Protein AF-A0A1Q6CM00-F1 (afdb_monomer_lite)

Secondary structure (DSSP, 8-state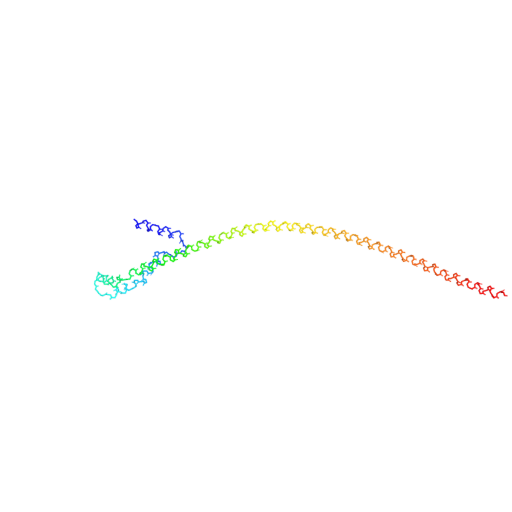):
-HHHHHHHHHHHHHT-TTS--HHHHHHHHHHHHTHHHHHHHHH--S-HHHHHHHHHHHHTTHHHHHHHHHHHHHHHHHHHHHHHHHHHHHHHHHHHHHHHHHHHHHHHHHHHHHHHHHHHHHHHHHHHHHHHHHHHHHHHHHHHHHHHHHHHHHHHHHHHHHHHHHHHHHHHHHHHHH--

Sequence (180 aa):
MFQSFLKNVVLFHRAQPKAPNFLLVYAIIWLICHHQFFISLFTSSGSFSSKINTAITETDHQYILTLLLTGLFFIARLVYFYLAQKANALIEEEGVVENKLGHDQVFTENKDVIRLIALLEESKEKLALAKTKEIQLQQEKTVAINTSRALQAELDEVNADLIVITQQYEQLKEKSTRSA

Foldseek 3Di:
DVVVVVVVLVVVQVVCPPDDRLVVVLVVLCCVQLVQLVVQLVPDDDDNVVSNVRSCVVCVPRPVVSVVVSVVVVVVVVVVVVVVVVVVVVVVVVVVVVVVVVVVVVVVVVVVVVVVVVVVVVVVVVVVVVVVVVVVVVVVVVVVVVVVVVVVVVVVVVVVVVVVVVVVVVVVVVVVVVVD

Structure (mmCIF, N/CA/C/O backbone):
data_AF-A0A1Q6CM00-F1
#
_entry.id   AF-A0A1Q6CM00-F1
#
loop_
_atom_site.group_PDB
_atom_site.id
_atom_site.type_symbol
_atom_site.label_atom_id
_atom_site.label_alt_id
_atom_site.label_comp_id
_atom_site.label_asym_id
_atom_site.label_entity_id
_atom_site.label_seq_id
_atom_site.pdbx_PDB_ins_code
_atom_site.Cartn_x
_atom_site.Cartn_y
_atom_site.Cartn_z
_atom_site.occupancy
_atom_site.B_iso_or_equiv
_atom_site.auth_seq_id
_atom_site.auth_comp_id
_atom_site.auth_asym_id
_atom_site.auth_atom_id
_atom_site.pdbx_PDB_model_num
ATOM 1 N N . MET A 1 1 ? 9.617 0.983 -50.532 1.00 57.53 1 MET A N 1
ATOM 2 C CA . MET A 1 1 ? 9.808 0.259 -49.250 1.00 57.53 1 MET A CA 1
ATOM 3 C C . MET A 1 1 ? 10.478 1.118 -48.178 1.00 57.53 1 MET A C 1
ATOM 5 O O . MET A 1 1 ? 9.916 1.239 -47.098 1.00 57.53 1 MET A O 1
ATOM 9 N N . PHE A 1 2 ? 11.613 1.770 -48.462 1.00 60.53 2 PHE A N 1
ATOM 10 C CA . PHE A 1 2 ? 12.347 2.583 -47.474 1.00 60.53 2 PHE A CA 1
ATOM 11 C C . PHE A 1 2 ? 11.547 3.777 -46.913 1.00 60.53 2 PHE A C 1
ATOM 13 O O . PHE A 1 2 ? 11.548 4.023 -45.712 1.00 60.53 2 PHE A O 1
ATOM 20 N N . GLN A 1 3 ? 10.772 4.466 -47.757 1.00 71.38 3 GLN A N 1
ATOM 21 C CA . GLN A 1 3 ? 9.914 5.580 -47.332 1.00 71.38 3 GLN A CA 1
ATOM 22 C C . GLN A 1 3 ? 8.815 5.142 -46.346 1.00 71.38 3 GLN A C 1
ATOM 24 O O . GLN A 1 3 ? 8.535 5.841 -45.376 1.00 71.38 3 GLN A O 1
ATOM 29 N N . SER A 1 4 ? 8.225 3.961 -46.556 1.00 70.75 4 SER A N 1
ATOM 30 C CA . SER A 1 4 ? 7.231 3.378 -45.647 1.00 70.75 4 SER A CA 1
ATOM 31 C C . SER A 1 4 ? 7.860 2.973 -44.314 1.00 70.75 4 SER A C 1
ATOM 33 O O . SER A 1 4 ? 7.277 3.215 -43.263 1.00 70.75 4 SER A O 1
ATOM 35 N N . PHE A 1 5 ? 9.076 2.421 -44.349 1.00 72.88 5 PHE A N 1
ATOM 36 C CA . PHE A 1 5 ? 9.843 2.089 -43.150 1.00 72.88 5 PHE A CA 1
ATOM 37 C C . PHE A 1 5 ? 10.161 3.339 -42.317 1.00 72.88 5 PHE A C 1
ATOM 39 O O . PHE A 1 5 ? 9.833 3.381 -41.134 1.00 72.88 5 PHE A O 1
ATOM 46 N N . LEU A 1 6 ? 10.695 4.396 -42.938 1.00 72.94 6 LEU A N 1
ATOM 47 C CA . LEU A 1 6 ? 10.969 5.666 -42.255 1.00 72.94 6 LEU A CA 1
ATOM 48 C C . LEU A 1 6 ? 9.699 6.294 -41.674 1.00 72.94 6 LEU A C 1
ATOM 50 O O . LEU A 1 6 ? 9.711 6.771 -40.540 1.00 72.94 6 LEU A O 1
ATOM 54 N N . LYS A 1 7 ? 8.583 6.251 -42.412 1.00 72.75 7 LYS A N 1
ATOM 55 C CA . LYS A 1 7 ? 7.289 6.742 -41.925 1.00 72.75 7 LYS A CA 1
ATOM 56 C C . LYS A 1 7 ? 6.834 5.973 -40.683 1.00 72.75 7 LYS 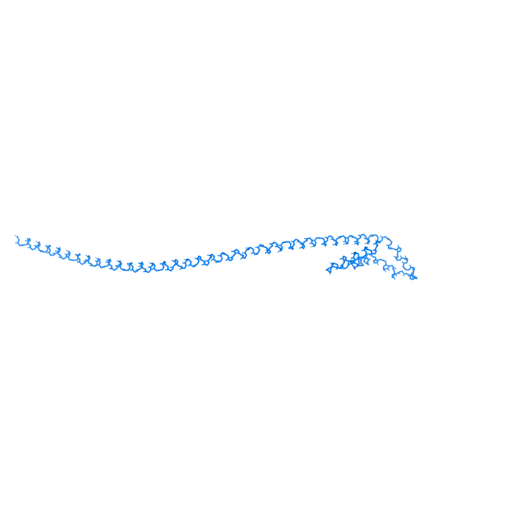A C 1
ATOM 58 O O . LYS A 1 7 ? 6.406 6.601 -39.720 1.00 72.75 7 LYS A O 1
ATOM 63 N N . ASN A 1 8 ? 6.986 4.650 -40.670 1.00 72.69 8 ASN A N 1
ATOM 64 C CA . ASN A 1 8 ? 6.635 3.810 -39.523 1.00 72.69 8 ASN A CA 1
ATOM 65 C C . ASN A 1 8 ? 7.546 4.064 -38.315 1.00 72.69 8 ASN A C 1
ATOM 67 O O . ASN A 1 8 ? 7.051 4.135 -37.195 1.00 72.69 8 ASN A O 1
ATOM 71 N N . VAL A 1 9 ? 8.847 4.278 -38.530 1.00 67.94 9 VAL A N 1
ATOM 72 C CA . VAL A 1 9 ? 9.796 4.636 -37.460 1.00 67.94 9 VAL A CA 1
ATOM 73 C C . VAL A 1 9 ? 9.448 5.997 -36.849 1.00 67.94 9 VAL A C 1
ATOM 75 O O . VAL A 1 9 ? 9.427 6.138 -35.628 1.00 67.94 9 VAL A O 1
ATOM 78 N N . VAL A 1 10 ? 9.112 6.992 -37.675 1.00 69.81 10 VAL A N 1
ATOM 79 C CA . VAL A 1 10 ? 8.692 8.322 -37.201 1.00 69.81 10 VAL A CA 1
ATOM 80 C C . VAL A 1 10 ? 7.356 8.256 -36.455 1.00 69.81 10 VAL A C 1
ATOM 82 O O . VAL A 1 10 ? 7.182 8.929 -35.439 1.00 69.81 10 VAL A O 1
ATOM 85 N N . LEU A 1 11 ? 6.413 7.442 -36.930 1.00 72.00 11 LEU A N 1
ATOM 86 C CA . LEU A 1 11 ? 5.092 7.290 -36.317 1.00 72.00 11 LEU A CA 1
ATOM 87 C C . LEU A 1 11 ? 5.175 6.540 -34.978 1.00 72.00 11 LEU A C 1
ATOM 89 O O . LEU A 1 11 ? 4.583 6.982 -33.996 1.00 72.00 11 LEU A O 1
ATOM 93 N N . PHE A 1 12 ? 6.004 5.495 -34.904 1.00 66.81 12 PHE A N 1
ATOM 94 C CA . PHE A 1 12 ? 6.373 4.822 -33.657 1.00 66.81 12 PHE A CA 1
ATOM 95 C C . PHE A 1 12 ? 7.057 5.782 -32.674 1.00 66.81 12 PHE A C 1
ATOM 97 O O . PHE A 1 12 ? 6.742 5.790 -31.487 1.00 66.81 12 PHE A O 1
ATOM 104 N N . HIS A 1 13 ? 7.947 6.648 -33.167 1.00 63.09 13 HIS A N 1
ATOM 105 C CA . HIS A 1 13 ? 8.621 7.637 -32.332 1.00 63.09 13 HIS A CA 1
ATOM 106 C C . HIS A 1 13 ? 7.648 8.674 -31.741 1.00 63.09 13 HIS A C 1
ATOM 108 O O . HIS A 1 13 ? 7.739 8.984 -30.555 1.00 63.09 13 HIS A O 1
ATOM 114 N N . ARG A 1 14 ? 6.680 9.165 -32.529 1.00 64.81 14 ARG A N 1
ATOM 115 C CA . ARG A 1 14 ? 5.644 10.103 -32.052 1.00 64.81 14 ARG A CA 1
ATOM 116 C C . ARG A 1 14 ? 4.705 9.494 -31.008 1.00 64.81 14 ARG A C 1
ATOM 118 O O . ARG A 1 14 ? 4.213 10.224 -30.157 1.00 64.81 14 ARG A O 1
ATOM 125 N N . ALA A 1 15 ? 4.483 8.182 -31.048 1.00 65.44 15 ALA A N 1
ATOM 126 C CA . ALA A 1 15 ? 3.677 7.474 -30.055 1.00 65.44 15 ALA A CA 1
ATOM 127 C C . ALA A 1 15 ? 4.382 7.318 -28.689 1.00 65.44 15 ALA A C 1
ATOM 129 O O . ALA A 1 15 ? 3.748 6.904 -27.722 1.00 65.44 15 ALA A O 1
ATOM 130 N N . GLN A 1 16 ? 5.677 7.652 -28.581 1.00 60.56 16 GLN A N 1
ATOM 131 C CA . GLN A 1 16 ? 6.480 7.463 -27.366 1.00 60.56 16 GLN A CA 1
ATOM 132 C C . GLN A 1 16 ? 7.189 8.759 -26.919 1.00 60.56 16 GLN A C 1
ATOM 134 O O . GLN A 1 16 ? 8.410 8.872 -27.050 1.00 60.56 16 GLN A O 1
ATOM 139 N N . PRO A 1 17 ? 6.463 9.735 -26.337 1.00 58.06 17 PRO A N 1
ATOM 140 C CA . PRO A 1 17 ? 7.003 11.060 -26.007 1.00 58.06 17 PRO A CA 1
ATOM 141 C C . PRO A 1 17 ? 8.033 11.075 -24.862 1.00 58.06 17 PRO A C 1
ATOM 143 O O . PRO A 1 17 ? 8.721 12.073 -24.680 1.00 58.06 17 PRO A O 1
ATOM 146 N N . LYS A 1 18 ? 8.153 9.993 -24.077 1.00 57.78 18 LYS A N 1
ATOM 147 C CA . LYS A 1 18 ? 9.004 9.944 -22.871 1.00 57.78 18 LYS A CA 1
ATOM 148 C C . LYS A 1 18 ? 10.439 9.447 -23.100 1.00 57.78 18 LYS A C 1
ATOM 150 O O . LYS A 1 18 ? 11.221 9.467 -22.157 1.00 57.78 18 LYS A O 1
ATOM 155 N N . ALA A 1 19 ? 10.806 8.995 -24.303 1.00 58.62 19 ALA A N 1
ATOM 156 C CA . ALA A 1 19 ? 12.133 8.420 -24.552 1.00 58.62 19 ALA A CA 1
ATOM 157 C C . ALA A 1 19 ? 12.982 9.237 -25.537 1.00 58.62 19 ALA A C 1
ATOM 159 O O . ALA A 1 19 ? 12.441 9.801 -26.492 1.00 58.62 19 ALA A O 1
ATOM 160 N N . PRO A 1 20 ? 14.321 9.244 -25.365 1.00 61.69 20 PRO A N 1
ATOM 161 C CA . PRO A 1 20 ? 15.233 9.924 -26.277 1.00 61.69 20 PRO A CA 1
ATOM 162 C C . PRO A 1 20 ? 15.045 9.434 -27.719 1.00 61.69 20 PRO A C 1
ATOM 164 O O . PRO A 1 20 ? 14.803 8.246 -27.985 1.00 61.69 20 PRO A O 1
ATOM 167 N N . ASN A 1 21 ? 15.106 10.376 -28.663 1.00 69.19 21 ASN A N 1
ATOM 168 C CA . ASN A 1 21 ? 14.826 10.121 -30.072 1.00 69.19 21 ASN A CA 1
ATOM 169 C C . ASN A 1 21 ? 15.773 9.048 -30.620 1.00 69.19 21 ASN A C 1
ATOM 171 O O . ASN A 1 21 ? 16.984 9.145 -30.452 1.00 69.19 21 ASN A O 1
ATOM 175 N N . PHE A 1 22 ? 15.220 8.013 -31.260 1.00 69.88 22 PHE A N 1
ATOM 176 C CA . PHE A 1 22 ? 16.014 6.940 -31.862 1.00 69.88 22 PHE A CA 1
ATOM 177 C C . PHE A 1 22 ? 17.058 7.495 -32.836 1.00 69.88 22 PHE A C 1
ATOM 179 O O . PHE A 1 22 ? 18.207 7.069 -32.800 1.00 69.88 22 PHE A O 1
ATOM 186 N N . LEU A 1 23 ? 16.685 8.505 -33.629 1.00 71.62 23 LEU A N 1
ATOM 187 C CA . LEU A 1 23 ? 17.605 9.187 -34.538 1.00 71.62 23 LEU A CA 1
ATOM 188 C C . LEU A 1 23 ? 18.726 9.910 -33.788 1.00 71.62 23 LEU A C 1
ATOM 190 O O . LEU A 1 23 ? 19.857 9.919 -34.254 1.00 71.62 23 LEU A O 1
ATOM 194 N N . LEU A 1 24 ? 18.430 10.476 -32.617 1.00 74.19 24 LEU A N 1
ATOM 195 C CA . LEU A 1 24 ? 19.418 11.159 -31.786 1.00 74.19 24 LEU A CA 1
ATOM 196 C C . LEU A 1 24 ? 20.390 10.156 -31.159 1.00 74.19 24 LEU A C 1
ATOM 198 O O . LEU A 1 24 ? 21.596 10.360 -31.220 1.00 74.19 24 LEU A O 1
ATOM 202 N N . VAL A 1 25 ? 19.889 9.049 -30.607 1.00 75.50 25 VAL A N 1
ATOM 203 C CA . VAL A 1 25 ? 20.753 8.009 -30.028 1.00 75.50 25 VAL A CA 1
ATOM 204 C C . VAL A 1 25 ? 21.604 7.343 -31.108 1.00 75.50 25 VAL A C 1
ATOM 206 O O . VAL A 1 25 ? 22.800 7.148 -30.911 1.00 75.50 25 VAL A O 1
ATOM 209 N N . TYR A 1 26 ? 21.019 7.067 -32.274 1.00 74.19 26 TYR A N 1
ATOM 210 C CA . TYR A 1 26 ? 21.752 6.585 -33.439 1.00 74.19 26 TYR A CA 1
ATOM 211 C C . TYR A 1 26 ? 22.844 7.572 -33.868 1.00 74.19 26 TYR A C 1
ATOM 213 O O . TYR A 1 26 ? 23.983 7.160 -34.056 1.00 74.19 26 TYR A O 1
ATOM 221 N N . ALA A 1 27 ? 22.531 8.869 -33.957 1.00 75.69 27 ALA A N 1
ATOM 222 C CA . ALA A 1 27 ? 23.501 9.900 -34.318 1.00 75.69 27 ALA A CA 1
ATOM 223 C C . ALA A 1 27 ? 24.657 9.996 -33.310 1.00 75.69 27 ALA A C 1
ATOM 225 O O . ALA A 1 27 ? 25.805 10.135 -33.722 1.00 75.69 27 ALA A O 1
ATOM 226 N N . ILE A 1 28 ? 24.381 9.870 -32.008 1.00 80.19 28 ILE A N 1
ATOM 227 C CA . ILE A 1 28 ? 25.416 9.869 -30.963 1.00 80.19 28 ILE A CA 1
ATOM 228 C C . ILE A 1 28 ? 26.314 8.635 -31.086 1.00 80.19 28 ILE A C 1
ATOM 230 O O . ILE A 1 28 ? 27.534 8.772 -31.099 1.00 80.19 28 ILE A O 1
ATOM 234 N N . ILE A 1 29 ? 25.729 7.439 -31.205 1.00 78.88 29 ILE A N 1
ATOM 235 C CA . ILE A 1 29 ? 26.498 6.193 -31.348 1.00 78.88 29 ILE A CA 1
ATOM 236 C C . ILE A 1 29 ? 27.344 6.240 -32.622 1.00 78.88 29 ILE A C 1
ATOM 238 O O . ILE A 1 29 ? 28.521 5.895 -32.591 1.00 78.88 29 ILE A O 1
ATOM 242 N N . TRP A 1 30 ? 26.774 6.723 -33.725 1.00 78.69 30 TRP A N 1
ATOM 243 C CA . TRP A 1 30 ? 27.488 6.897 -34.983 1.00 78.69 30 TRP A CA 1
ATOM 244 C C . TRP A 1 30 ? 28.674 7.860 -34.836 1.00 78.69 30 TRP A C 1
ATOM 246 O O . TRP A 1 30 ? 29.777 7.537 -35.267 1.00 78.69 30 TRP A O 1
ATOM 256 N N . LEU A 1 31 ? 28.484 8.998 -34.165 1.00 78.31 31 LEU A N 1
ATOM 257 C CA . LEU A 1 31 ? 29.536 9.997 -33.963 1.00 78.31 31 LEU A CA 1
ATOM 258 C C . LEU A 1 31 ? 30.670 9.467 -33.071 1.00 78.31 31 LEU A C 1
ATOM 260 O O . LEU A 1 31 ? 31.840 9.712 -33.357 1.00 78.31 31 LEU A O 1
ATOM 264 N N . ILE A 1 32 ? 30.337 8.690 -32.037 1.00 79.62 32 ILE A N 1
ATOM 265 C CA . ILE A 1 32 ? 31.320 8.037 -31.160 1.00 79.62 32 ILE A CA 1
ATOM 266 C C . ILE A 1 32 ? 32.091 6.947 -31.921 1.00 79.62 32 ILE A C 1
ATOM 268 O O . ILE A 1 32 ? 33.322 6.901 -31.868 1.00 79.62 32 ILE A O 1
ATOM 272 N N . CYS A 1 33 ? 31.396 6.078 -32.656 1.00 76.81 33 CYS A N 1
ATOM 273 C CA . CYS A 1 33 ? 32.028 4.972 -33.378 1.00 76.81 33 CYS A CA 1
ATOM 274 C C . CYS A 1 33 ? 32.882 5.448 -34.559 1.00 76.81 33 CYS A C 1
ATOM 276 O O . CYS A 1 33 ? 33.938 4.874 -34.800 1.00 76.81 33 CYS A O 1
ATOM 278 N N . HIS A 1 34 ? 32.485 6.523 -35.241 1.00 76.44 34 HIS A N 1
ATOM 279 C CA . HIS A 1 34 ? 33.222 7.091 -36.372 1.00 76.44 34 HIS A CA 1
ATOM 280 C C . HIS A 1 34 ? 34.104 8.287 -35.982 1.00 76.44 34 HIS A C 1
ATOM 282 O O . HIS A 1 34 ? 34.478 9.078 -36.840 1.00 76.44 34 HIS A O 1
ATOM 288 N N . HIS A 1 35 ? 34.498 8.440 -34.714 1.00 78.69 35 HIS A N 1
ATOM 289 C CA . HIS A 1 35 ? 35.369 9.550 -34.296 1.00 78.69 35 HIS A CA 1
ATOM 290 C C . HIS A 1 35 ? 36.699 9.608 -35.081 1.00 78.69 35 HIS A C 1
ATOM 292 O O . HIS A 1 35 ? 37.197 10.696 -35.365 1.00 78.69 35 HIS A O 1
ATOM 298 N N . GLN A 1 36 ? 37.239 8.454 -35.497 1.00 75.00 36 GLN A N 1
ATOM 299 C CA . GLN A 1 36 ? 38.453 8.361 -36.323 1.00 75.00 36 GLN A CA 1
ATOM 300 C C . GLN A 1 36 ? 38.281 9.001 -37.709 1.00 75.00 36 GLN A C 1
ATOM 302 O O . GLN A 1 36 ? 39.207 9.641 -38.202 1.00 75.00 36 GLN A O 1
ATOM 307 N N . PHE A 1 37 ? 37.077 8.928 -38.295 1.00 79.00 37 PHE A N 1
ATOM 308 C CA . PHE A 1 37 ? 36.744 9.636 -39.536 1.00 79.00 37 PHE A CA 1
ATOM 309 C C . PHE A 1 37 ? 36.970 11.143 -39.376 1.00 79.00 37 PHE A C 1
ATOM 311 O O . PHE A 1 37 ? 37.605 11.778 -40.215 1.00 79.00 37 PHE A O 1
ATOM 318 N N . PHE A 1 38 ? 36.482 11.718 -38.271 1.00 77.25 38 PHE A N 1
ATOM 319 C CA . PHE A 1 38 ? 36.629 13.146 -37.999 1.00 77.25 38 PHE A CA 1
ATOM 320 C C . PHE A 1 38 ? 38.085 13.527 -37.736 1.00 77.25 38 PHE A C 1
ATOM 322 O O . PHE A 1 38 ? 38.539 14.549 -38.243 1.00 77.25 38 PHE A O 1
ATOM 329 N N . ILE A 1 39 ? 38.836 12.701 -37.005 1.00 81.50 39 ILE A N 1
ATOM 330 C CA . ILE A 1 39 ? 40.264 12.944 -36.767 1.00 81.50 39 ILE A CA 1
ATOM 331 C C . ILE A 1 39 ? 41.020 12.978 -38.102 1.00 81.50 39 ILE A C 1
ATOM 333 O O . ILE A 1 39 ? 41.663 13.984 -38.393 1.00 81.50 39 ILE A O 1
ATOM 337 N N . SER A 1 40 ? 40.874 11.951 -38.945 1.00 79.00 40 SER A N 1
ATOM 338 C CA . SER A 1 40 ? 41.548 11.849 -40.250 1.00 79.00 40 SER A CA 1
ATOM 339 C C . SER A 1 40 ? 41.149 12.975 -41.219 1.00 79.00 40 SER A C 1
ATOM 341 O O . SER A 1 40 ? 41.986 13.541 -41.931 1.00 79.00 40 SER A O 1
ATOM 343 N N . LEU A 1 41 ? 39.884 13.407 -41.192 1.00 79.94 41 LEU A N 1
ATOM 344 C CA . LEU A 1 41 ? 39.401 14.530 -42.001 1.00 79.94 41 LEU A CA 1
ATOM 345 C C . LEU A 1 41 ? 40.068 15.868 -41.624 1.00 79.94 41 LEU A C 1
ATOM 347 O O . LEU A 1 41 ? 40.346 16.688 -42.503 1.00 79.94 41 LEU A O 1
ATOM 351 N N . PHE A 1 42 ? 40.333 16.097 -40.333 1.00 80.75 42 PHE A N 1
ATOM 352 C CA . PHE A 1 42 ? 40.960 17.331 -39.843 1.00 80.75 42 PHE A CA 1
ATOM 353 C C . PHE A 1 42 ? 42.493 17.301 -39.903 1.00 80.75 42 PHE A C 1
ATOM 355 O O . PHE A 1 42 ? 43.103 18.345 -40.144 1.00 80.75 42 PHE A O 1
ATOM 362 N N . THR A 1 43 ? 43.120 16.139 -39.710 1.00 82.81 43 THR A N 1
ATOM 363 C CA . THR A 1 43 ? 44.587 16.000 -39.677 1.00 82.81 43 THR A CA 1
ATOM 364 C C . THR A 1 43 ? 45.205 15.741 -41.050 1.00 82.81 43 THR A C 1
ATOM 366 O O . THR A 1 43 ? 46.382 16.048 -41.247 1.00 82.81 43 THR A O 1
ATOM 369 N N . SER A 1 44 ? 44.440 15.233 -42.023 1.00 80.44 44 SER A N 1
ATOM 370 C CA . SER A 1 44 ? 44.947 15.026 -43.383 1.00 80.44 44 SER A CA 1
ATOM 371 C C . SER A 1 44 ? 45.256 16.352 -44.090 1.00 80.44 44 SER A C 1
ATOM 373 O O . SER A 1 44 ? 44.531 17.352 -43.998 1.00 80.44 44 SER A O 1
ATOM 375 N N . SER A 1 45 ? 46.368 16.368 -44.822 1.00 74.69 45 SER A N 1
ATOM 376 C CA . SER A 1 45 ? 46.817 17.500 -45.633 1.00 74.69 45 SER A CA 1
ATOM 377 C C . SER A 1 45 ? 46.472 17.258 -47.105 1.00 74.69 45 SER A C 1
ATOM 379 O O . SER A 1 45 ? 46.523 16.130 -47.585 1.00 74.69 45 SER A O 1
ATOM 381 N N . GLY A 1 46 ? 46.062 18.309 -47.820 1.00 81.06 46 GLY A N 1
ATOM 382 C CA . GLY A 1 46 ? 45.635 18.215 -49.221 1.00 81.06 46 GLY A CA 1
ATOM 383 C C . GLY A 1 46 ? 44.313 18.926 -49.515 1.00 81.06 46 GLY A C 1
ATOM 384 O O . GLY A 1 46 ? 43.761 19.633 -48.668 1.00 81.06 46 GLY A O 1
ATOM 385 N N . SER A 1 47 ? 43.816 18.753 -50.742 1.00 84.81 47 SER A N 1
ATOM 386 C CA . SER A 1 47 ? 42.530 19.301 -51.191 1.00 84.81 47 SER A CA 1
ATOM 387 C C . SER A 1 47 ? 41.354 18.616 -50.485 1.00 84.81 47 SER A C 1
ATOM 389 O O . SER A 1 47 ? 41.446 17.454 -50.098 1.00 84.81 47 SER A O 1
ATOM 391 N N . PHE A 1 48 ? 40.225 19.318 -50.340 1.00 79.81 48 PHE A N 1
ATOM 392 C CA . PHE A 1 48 ? 39.036 18.819 -49.630 1.00 79.81 48 PHE A CA 1
ATOM 393 C C . PHE A 1 48 ? 38.577 17.428 -50.105 1.00 79.81 48 PHE A C 1
ATOM 395 O O . PHE A 1 48 ? 38.280 16.562 -49.287 1.00 79.81 48 PHE A O 1
ATOM 402 N N . SER A 1 49 ? 38.608 17.189 -51.420 1.00 82.12 49 SER A N 1
ATOM 403 C CA . SER A 1 49 ? 38.277 15.888 -52.014 1.00 82.12 49 SER A CA 1
ATOM 404 C C . SER A 1 49 ? 39.245 14.779 -51.575 1.00 82.12 49 SER A C 1
ATOM 406 O O . SER A 1 49 ? 38.817 13.689 -51.202 1.00 82.12 49 SER A O 1
ATOM 408 N N . SER A 1 50 ? 40.550 15.075 -51.523 1.00 79.44 50 SER A N 1
ATOM 409 C CA . SER A 1 50 ? 41.565 14.126 -51.054 1.00 79.44 50 SER A CA 1
ATOM 410 C C . SER A 1 50 ? 41.389 13.788 -49.574 1.00 79.44 50 SER A C 1
ATOM 412 O O . SER A 1 50 ? 41.523 12.628 -49.206 1.00 79.44 50 SER A O 1
ATOM 414 N N . LYS A 1 51 ? 41.046 14.776 -48.738 1.00 82.19 51 LYS A N 1
ATOM 415 C CA . LYS A 1 51 ? 40.815 14.570 -47.299 1.00 82.19 51 LYS A CA 1
ATOM 416 C C . LYS A 1 51 ? 39.628 13.648 -47.028 1.00 82.19 51 LYS A C 1
ATOM 418 O O . LYS A 1 51 ? 39.720 12.757 -46.191 1.00 82.19 51 LYS A O 1
ATOM 423 N N . ILE A 1 52 ? 38.528 13.846 -47.760 1.00 78.00 52 ILE A N 1
ATOM 424 C CA . ILE A 1 52 ? 37.344 12.983 -47.667 1.00 78.00 52 ILE A CA 1
ATOM 425 C C . ILE A 1 52 ? 37.689 11.559 -48.095 1.00 78.00 52 ILE A C 1
ATOM 427 O O . ILE A 1 52 ? 37.326 10.617 -47.398 1.00 78.00 52 ILE A O 1
ATOM 431 N N . ASN A 1 53 ? 38.400 11.399 -49.213 1.00 78.94 53 ASN A N 1
ATOM 432 C CA . ASN A 1 53 ? 38.724 10.074 -49.727 1.00 78.94 53 ASN A CA 1
ATOM 433 C C . ASN A 1 53 ? 39.609 9.294 -48.740 1.00 78.94 53 ASN A C 1
ATOM 435 O O . ASN A 1 53 ? 39.287 8.157 -48.415 1.00 78.94 53 ASN A O 1
ATOM 439 N N . THR A 1 54 ? 40.637 9.943 -48.177 1.00 78.25 54 THR A N 1
ATOM 440 C CA . THR A 1 54 ? 41.504 9.358 -47.143 1.00 78.25 54 THR A CA 1
ATOM 441 C C . THR A 1 54 ? 40.716 8.944 -45.896 1.00 78.25 54 THR A C 1
ATOM 443 O O . THR A 1 54 ? 40.848 7.807 -45.443 1.00 78.25 54 THR A O 1
ATOM 446 N N . ALA A 1 55 ? 39.843 9.820 -45.384 1.00 75.00 55 ALA A N 1
ATOM 447 C CA . ALA A 1 55 ? 39.043 9.545 -44.190 1.00 75.00 55 ALA A CA 1
ATOM 448 C C . ALA A 1 55 ? 38.042 8.386 -44.387 1.00 75.00 55 ALA A C 1
ATOM 450 O O . ALA A 1 55 ? 37.793 7.617 -43.456 1.00 75.00 55 ALA A O 1
ATOM 451 N N . ILE A 1 56 ? 37.484 8.232 -45.595 1.00 73.31 56 ILE A N 1
ATOM 452 C CA . ILE A 1 56 ? 36.594 7.112 -45.941 1.00 73.31 56 ILE A CA 1
ATOM 453 C C . ILE A 1 56 ? 37.380 5.798 -45.998 1.00 73.31 56 ILE A C 1
ATOM 455 O O . ILE A 1 56 ? 36.973 4.821 -45.372 1.00 73.31 56 ILE A O 1
ATOM 459 N N . THR A 1 57 ? 38.528 5.767 -46.684 1.00 76.19 57 THR A N 1
ATOM 460 C CA . THR A 1 57 ? 39.342 4.542 -46.796 1.00 76.19 57 THR A CA 1
ATOM 461 C C . THR A 1 57 ? 39.870 4.031 -45.456 1.00 76.19 57 THR A C 1
ATOM 463 O O . THR A 1 57 ? 40.050 2.831 -45.288 1.00 76.19 57 THR A O 1
ATOM 466 N N . GLU A 1 58 ? 40.086 4.913 -44.481 1.00 73.31 58 GLU A N 1
ATOM 467 C CA . GLU A 1 58 ? 40.576 4.537 -43.149 1.00 73.31 58 GLU A CA 1
ATOM 468 C C . GLU A 1 58 ? 39.477 3.944 -42.243 1.00 73.31 58 GLU A C 1
ATOM 470 O O . GLU A 1 58 ? 39.770 3.272 -41.254 1.00 73.31 58 GLU A O 1
ATOM 475 N N . THR A 1 59 ? 38.198 4.141 -42.585 1.00 68.62 59 THR A N 1
ATOM 476 C CA . THR A 1 59 ? 37.047 3.739 -41.754 1.00 68.62 59 THR A CA 1
ATOM 477 C C . THR A 1 59 ? 36.218 2.586 -42.320 1.00 68.62 59 THR A C 1
ATOM 479 O O . THR A 1 59 ? 35.220 2.188 -41.711 1.00 68.62 59 THR A O 1
ATOM 482 N N . ASP A 1 60 ? 36.665 1.986 -43.425 1.00 66.69 60 ASP A N 1
ATOM 483 C CA . ASP A 1 60 ? 35.918 1.017 -44.241 1.00 66.69 60 ASP A CA 1
ATOM 484 C C . ASP A 1 60 ? 35.391 -0.203 -43.447 1.00 66.69 60 ASP A C 1
ATOM 486 O O . ASP A 1 60 ? 34.314 -0.736 -43.714 1.00 66.69 60 ASP A O 1
ATOM 490 N N . HIS A 1 61 ? 36.079 -0.604 -42.373 1.00 64.25 61 HIS A N 1
ATOM 491 C CA . HIS A 1 61 ? 35.690 -1.754 -41.544 1.00 64.25 61 HIS A CA 1
ATOM 492 C C . HIS A 1 61 ? 34.722 -1.433 -40.390 1.00 64.25 61 HIS A C 1
ATOM 494 O O . HIS A 1 61 ? 34.158 -2.347 -39.785 1.00 64.25 61 HIS A O 1
ATOM 500 N N . GLN A 1 62 ? 34.506 -0.157 -40.054 1.00 69.50 62 GLN A N 1
ATOM 501 C CA . GLN A 1 62 ? 33.772 0.230 -38.839 1.00 69.50 62 GLN A CA 1
ATOM 502 C C . GLN A 1 62 ? 32.257 0.356 -39.056 1.00 69.50 62 GLN A C 1
ATOM 504 O O . GLN A 1 62 ? 31.488 0.233 -38.106 1.00 69.50 62 GLN A O 1
ATOM 509 N N . TYR A 1 63 ? 31.797 0.531 -40.297 1.00 71.06 63 TYR A N 1
ATOM 510 C CA . TYR A 1 63 ? 30.381 0.766 -40.608 1.00 71.06 63 TYR A CA 1
ATOM 511 C C . TYR A 1 63 ? 29.464 -0.418 -40.266 1.00 71.06 63 TYR A C 1
ATOM 513 O O . TYR A 1 63 ? 28.378 -0.220 -39.718 1.00 71.06 63 TYR A O 1
ATOM 521 N N . ILE A 1 64 ? 29.905 -1.652 -40.537 1.00 70.31 64 ILE A N 1
ATOM 522 C CA . ILE A 1 64 ? 29.138 -2.873 -40.229 1.00 70.31 64 ILE A CA 1
ATOM 523 C C . ILE A 1 64 ? 29.016 -3.072 -38.715 1.00 70.31 64 ILE A C 1
ATOM 525 O O . ILE A 1 64 ? 27.939 -3.405 -38.221 1.00 70.31 64 ILE A O 1
ATOM 529 N N . LEU A 1 65 ? 30.093 -2.813 -37.969 1.00 73.31 65 LEU A N 1
ATOM 530 C CA . LEU A 1 65 ? 30.100 -2.924 -36.512 1.00 73.31 65 LEU A CA 1
ATOM 531 C C . LEU A 1 65 ? 29.170 -1.884 -35.869 1.00 73.31 65 LEU A C 1
ATOM 533 O O . LEU A 1 65 ? 28.362 -2.234 -35.008 1.00 73.31 65 LEU A O 1
ATOM 537 N N . THR A 1 66 ? 29.219 -0.630 -36.332 1.00 75.50 66 THR A N 1
ATOM 538 C CA . THR A 1 66 ? 28.309 0.436 -35.885 1.00 75.50 66 THR A CA 1
ATOM 539 C C . THR A 1 66 ? 26.852 0.088 -36.191 1.00 75.50 66 THR A C 1
ATOM 541 O O . THR A 1 66 ? 25.970 0.291 -35.354 1.00 75.50 66 THR A O 1
ATOM 544 N N . LEU A 1 67 ? 26.570 -0.481 -37.367 1.00 69.69 67 LEU A N 1
ATOM 545 C CA . LEU A 1 67 ? 25.222 -0.906 -37.749 1.00 69.69 67 LEU A CA 1
ATOM 546 C C . LEU A 1 67 ? 24.699 -2.042 -36.854 1.00 69.69 67 LEU A C 1
ATOM 548 O O . LEU A 1 67 ? 23.543 -2.019 -36.433 1.00 69.69 67 LEU A O 1
ATOM 552 N N . LEU A 1 68 ? 25.555 -2.997 -36.496 1.00 74.00 68 LEU A N 1
ATOM 553 C CA . LEU A 1 68 ? 25.193 -4.091 -35.594 1.00 74.00 68 LEU A CA 1
ATOM 554 C C . LEU A 1 68 ? 24.952 -3.573 -34.166 1.00 74.00 68 LEU A C 1
ATOM 556 O O . LEU A 1 68 ? 23.941 -3.905 -33.550 1.00 74.00 68 LEU A O 1
ATOM 560 N N . LEU A 1 69 ? 25.818 -2.688 -33.665 1.00 77.25 69 LEU A N 1
ATOM 561 C CA . LEU A 1 69 ? 25.692 -2.101 -32.329 1.00 77.25 69 LEU A CA 1
ATOM 562 C C . LEU A 1 69 ? 24.434 -1.230 -32.191 1.00 77.25 69 LEU A C 1
ATOM 564 O O . LEU A 1 69 ? 23.716 -1.304 -31.193 1.00 77.25 69 LEU A O 1
ATOM 568 N N . THR A 1 70 ? 24.133 -0.432 -33.214 1.00 74.75 70 THR A N 1
ATOM 569 C CA . THR A 1 70 ? 22.915 0.389 -33.254 1.00 74.75 70 THR A CA 1
ATOM 570 C C . THR A 1 70 ? 21.654 -0.467 -33.364 1.00 74.75 70 THR A C 1
ATOM 572 O O . THR A 1 70 ? 20.662 -0.175 -32.692 1.00 74.75 70 THR A O 1
ATOM 575 N N . GLY A 1 71 ? 21.700 -1.563 -34.129 1.00 74.94 71 GLY A N 1
ATOM 576 C CA . GLY A 1 71 ? 20.637 -2.567 -34.174 1.00 74.94 71 GLY A CA 1
ATOM 577 C C . GLY A 1 71 ? 20.414 -3.251 -32.822 1.00 74.94 71 GLY A C 1
ATOM 578 O O . GLY A 1 71 ? 19.275 -3.366 -32.371 1.00 74.94 71 GLY A O 1
ATOM 579 N N . LEU A 1 72 ? 21.488 -3.628 -32.125 1.00 81.06 72 LEU A N 1
ATOM 580 C CA . LEU A 1 72 ? 21.420 -4.225 -30.789 1.00 81.06 72 LEU A CA 1
ATOM 581 C C . LEU A 1 72 ? 20.788 -3.265 -29.773 1.00 81.06 72 LEU A C 1
ATOM 583 O O . LEU A 1 72 ? 19.890 -3.657 -29.029 1.00 81.06 72 LEU A O 1
ATOM 587 N N . PHE A 1 73 ? 21.203 -1.995 -29.778 1.00 80.12 73 PHE A N 1
ATOM 588 C CA . PHE A 1 73 ? 20.617 -0.971 -28.913 1.00 80.12 73 PHE A CA 1
ATOM 589 C C . PHE A 1 73 ? 19.125 -0.755 -29.216 1.00 80.12 73 PHE A C 1
ATOM 591 O O . PHE A 1 73 ? 18.311 -0.589 -28.305 1.00 80.12 73 PHE A O 1
ATOM 598 N N . PHE A 1 74 ? 18.742 -0.803 -30.494 1.00 76.56 74 PHE A N 1
ATOM 599 C CA . PHE A 1 74 ? 17.344 -0.712 -30.904 1.00 76.56 74 PHE A CA 1
ATOM 600 C C . PHE A 1 74 ? 16.507 -1.890 -30.392 1.00 76.56 74 P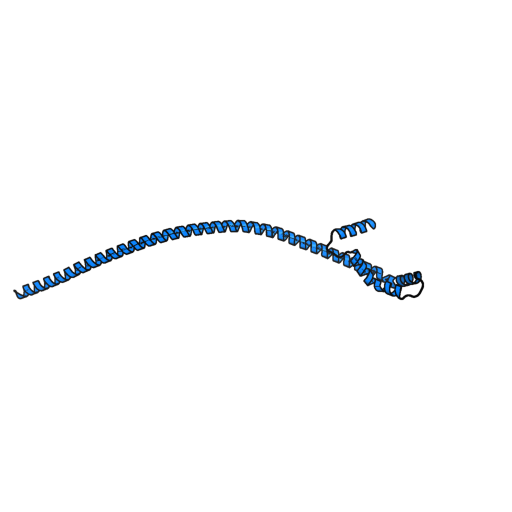HE A C 1
ATOM 602 O O . PHE A 1 74 ? 15.417 -1.680 -29.859 1.00 76.56 74 PHE A O 1
ATOM 609 N N . ILE A 1 75 ? 17.026 -3.116 -30.488 1.00 79.00 75 ILE A N 1
ATOM 610 C CA . ILE A 1 75 ? 16.360 -4.316 -29.965 1.00 79.00 75 ILE A CA 1
ATOM 611 C C . ILE A 1 75 ? 16.233 -4.236 -28.440 1.00 79.00 75 ILE A C 1
ATOM 613 O O . ILE A 1 75 ? 15.141 -4.437 -27.911 1.00 79.00 75 ILE A O 1
ATOM 617 N N . ALA A 1 76 ? 17.305 -3.873 -27.731 1.00 80.38 76 ALA A N 1
ATOM 618 C CA . ALA A 1 76 ? 17.281 -3.702 -26.277 1.00 80.38 76 ALA A CA 1
ATOM 619 C C . ALA A 1 76 ? 16.226 -2.672 -25.839 1.00 80.38 76 ALA A C 1
ATOM 621 O O . ALA A 1 76 ? 15.476 -2.901 -24.888 1.00 80.38 76 ALA A O 1
ATOM 622 N N . ARG A 1 77 ? 16.097 -1.567 -26.585 1.00 75.38 77 ARG A N 1
ATOM 623 C CA . ARG A 1 77 ? 15.038 -0.575 -26.378 1.00 75.38 77 ARG A CA 1
ATOM 624 C C . ARG A 1 77 ? 13.643 -1.176 -26.560 1.00 75.38 77 ARG A C 1
ATOM 626 O O . ARG A 1 77 ? 12.778 -0.923 -25.726 1.00 75.38 77 ARG A O 1
ATOM 633 N N . LEU A 1 78 ? 13.403 -1.940 -27.628 1.00 76.75 78 LEU A N 1
ATOM 634 C CA . LEU A 1 78 ? 12.099 -2.576 -27.863 1.00 76.75 78 LEU A CA 1
ATOM 635 C C . LEU A 1 78 ? 11.724 -3.526 -26.721 1.00 76.75 78 LEU A C 1
ATOM 637 O O . LEU A 1 78 ? 10.587 -3.495 -26.253 1.00 76.75 78 LEU A O 1
ATOM 641 N N . VAL A 1 79 ? 12.690 -4.305 -26.229 1.00 82.06 79 VAL A N 1
ATOM 642 C CA . VAL A 1 79 ? 12.497 -5.206 -25.084 1.00 82.06 79 VAL A CA 1
ATOM 643 C C . VAL A 1 79 ? 12.138 -4.424 -23.822 1.00 82.06 79 VAL A C 1
ATOM 645 O O . VAL A 1 79 ? 11.158 -4.762 -23.163 1.00 82.06 79 VAL A O 1
ATOM 648 N N . TYR A 1 80 ? 12.873 -3.354 -23.506 1.00 81.19 80 TYR A N 1
ATOM 649 C CA . TYR A 1 80 ? 12.562 -2.506 -22.352 1.00 81.19 80 TYR A CA 1
ATOM 650 C C . TYR A 1 80 ? 11.133 -1.957 -22.417 1.00 81.19 80 TYR A C 1
ATOM 652 O O . TYR A 1 80 ? 10.396 -2.033 -21.438 1.00 81.19 80 TYR A O 1
ATOM 660 N N . PHE A 1 81 ? 10.712 -1.456 -23.580 1.00 74.81 81 PHE A N 1
ATOM 661 C CA . PHE A 1 81 ? 9.358 -0.934 -23.756 1.00 74.81 81 PHE A CA 1
ATOM 662 C C . PHE A 1 81 ? 8.279 -2.001 -23.617 1.00 74.81 81 PHE A C 1
ATOM 664 O O . PHE A 1 81 ? 7.261 -1.748 -22.979 1.00 74.81 81 PHE A O 1
ATOM 671 N N . TYR A 1 82 ? 8.505 -3.185 -24.181 1.00 77.06 82 TYR A N 1
ATOM 672 C CA . TYR A 1 82 ? 7.590 -4.311 -24.032 1.00 77.06 82 TYR A CA 1
ATOM 673 C C . TYR A 1 82 ? 7.416 -4.700 -22.557 1.00 77.06 82 TYR A C 1
ATOM 675 O O . TYR A 1 82 ? 6.293 -4.881 -22.087 1.00 77.06 82 TYR A O 1
ATOM 683 N N . LEU A 1 83 ? 8.518 -4.759 -21.803 1.00 80.38 83 LEU A N 1
ATOM 684 C CA . LEU A 1 83 ? 8.487 -5.052 -20.371 1.00 80.38 83 LEU A CA 1
ATOM 685 C C . LEU A 1 83 ? 7.810 -3.939 -19.567 1.00 80.38 83 LEU A C 1
ATOM 687 O O . LEU A 1 83 ? 6.976 -4.237 -18.718 1.00 80.38 83 LEU A O 1
ATOM 691 N N . ALA A 1 84 ? 8.111 -2.673 -19.856 1.00 77.94 84 ALA A N 1
ATOM 692 C CA . ALA A 1 84 ? 7.494 -1.532 -19.185 1.00 77.94 84 ALA A CA 1
ATOM 693 C C . ALA A 1 84 ? 5.981 -1.468 -19.438 1.00 77.94 84 ALA A C 1
ATOM 695 O O . ALA A 1 84 ? 5.214 -1.215 -18.515 1.00 77.94 84 ALA A O 1
ATOM 696 N N . GLN A 1 85 ? 5.538 -1.746 -20.666 1.00 78.00 85 GLN A N 1
ATOM 697 C CA . GLN A 1 85 ? 4.117 -1.803 -21.000 1.00 78.00 85 GLN A CA 1
ATOM 698 C C . GLN A 1 85 ? 3.417 -2.950 -20.270 1.00 78.00 85 GLN A C 1
ATOM 700 O O . GLN A 1 85 ? 2.331 -2.755 -19.731 1.00 78.00 85 GLN A O 1
ATOM 705 N N . LYS A 1 86 ? 4.048 -4.128 -20.210 1.00 78.31 86 LYS A N 1
ATOM 706 C CA . LYS A 1 86 ? 3.507 -5.273 -19.475 1.00 78.31 86 LYS A CA 1
ATOM 707 C C . LYS A 1 86 ? 3.444 -5.005 -17.969 1.00 78.31 86 LYS A C 1
ATOM 709 O O . LYS A 1 86 ? 2.451 -5.348 -17.346 1.00 78.31 86 LYS A O 1
ATOM 714 N N . ALA A 1 87 ? 4.459 -4.354 -17.403 1.00 77.81 87 ALA A N 1
ATOM 715 C CA . ALA A 1 87 ? 4.461 -3.944 -16.001 1.00 77.81 87 ALA A CA 1
ATOM 716 C C . ALA A 1 87 ? 3.340 -2.937 -15.704 1.00 77.81 87 ALA A C 1
ATOM 718 O O . ALA A 1 87 ? 2.612 -3.108 -14.735 1.00 77.81 87 ALA A O 1
ATOM 719 N N . ASN A 1 88 ? 3.148 -1.937 -16.568 1.00 74.88 88 ASN A N 1
ATOM 720 C CA . ASN A 1 88 ? 2.052 -0.981 -16.413 1.00 74.88 88 ASN A CA 1
ATOM 721 C C . ASN A 1 88 ? 0.679 -1.655 -16.504 1.00 74.88 88 ASN A C 1
ATOM 723 O O . ASN A 1 88 ? -0.197 -1.328 -15.716 1.00 74.88 88 ASN A O 1
ATOM 727 N N . ALA A 1 89 ? 0.504 -2.603 -17.430 1.00 76.44 89 ALA A N 1
ATOM 728 C CA . ALA A 1 89 ? -0.745 -3.348 -17.561 1.00 76.44 89 ALA A CA 1
ATOM 729 C C . ALA A 1 89 ? -1.068 -4.166 -16.298 1.00 76.44 89 ALA A C 1
ATOM 731 O O . ALA A 1 89 ? -2.219 -4.198 -15.881 1.00 76.44 89 ALA A O 1
ATOM 732 N N . LEU A 1 90 ? -0.057 -4.770 -15.661 1.00 73.62 90 LEU A N 1
ATOM 733 C CA . LEU A 1 90 ? -0.230 -5.489 -14.393 1.00 73.62 90 LEU A CA 1
ATOM 734 C C . LEU A 1 90 ? -0.616 -4.548 -13.243 1.00 73.62 90 LEU A C 1
ATOM 736 O O . LEU A 1 90 ? -1.514 -4.866 -12.475 1.00 73.62 90 LEU A O 1
ATOM 740 N N . ILE A 1 91 ? 0.012 -3.372 -13.157 1.00 74.19 91 ILE A N 1
ATOM 741 C CA . ILE A 1 91 ? -0.319 -2.361 -12.138 1.00 74.19 91 ILE A CA 1
ATOM 742 C C . ILE A 1 91 ? -1.761 -1.860 -12.313 1.00 74.19 91 ILE A C 1
ATOM 744 O O . ILE A 1 91 ? -2.482 -1.659 -11.339 1.00 74.19 91 ILE A O 1
ATOM 748 N N . GLU A 1 92 ? -2.192 -1.652 -13.557 1.00 73.06 92 GLU A N 1
ATOM 749 C CA . GLU A 1 92 ? -3.549 -1.200 -13.869 1.00 73.06 92 GLU A CA 1
ATOM 750 C C . GLU A 1 92 ? -4.593 -2.281 -13.536 1.00 73.06 92 GLU A C 1
ATOM 752 O O . GLU A 1 92 ? -5.655 -1.972 -12.997 1.00 73.06 92 GLU A O 1
ATOM 757 N N . GLU A 1 93 ? -4.272 -3.555 -13.779 1.00 69.81 93 GLU A N 1
ATOM 758 C CA . GLU A 1 93 ? -5.111 -4.699 -13.408 1.00 69.81 93 GLU A CA 1
ATOM 759 C C . GLU A 1 93 ? -5.225 -4.863 -11.880 1.00 69.81 93 GLU A C 1
ATOM 761 O O . GLU A 1 93 ? -6.335 -5.003 -11.361 1.00 69.81 93 GLU A O 1
ATOM 766 N N . GLU A 1 94 ? -4.116 -4.756 -11.142 1.00 60.47 94 GLU A N 1
ATOM 767 C CA . GLU A 1 94 ? -4.111 -4.797 -9.671 1.00 60.47 94 GLU A CA 1
ATOM 768 C C . GLU A 1 94 ? -4.907 -3.634 -9.055 1.00 60.47 94 GLU A C 1
ATOM 770 O O . GLU A 1 94 ? -5.728 -3.853 -8.161 1.00 60.47 94 GLU A O 1
ATOM 775 N N . GLY A 1 95 ? -4.765 -2.413 -9.585 1.00 61.03 95 GLY A N 1
ATOM 776 C CA . GLY A 1 95 ? -5.515 -1.243 -9.111 1.00 61.03 95 GLY A CA 1
ATOM 777 C C . GLY A 1 95 ? -7.032 -1.334 -9.346 1.00 61.03 95 GLY A C 1
ATOM 778 O O . GLY A 1 95 ? -7.826 -0.771 -8.585 1.00 61.03 95 GLY A O 1
ATOM 779 N N . VAL A 1 96 ? -7.474 -2.069 -10.372 1.00 60.91 96 VAL A N 1
ATOM 780 C CA . VAL A 1 96 ? -8.903 -2.359 -10.598 1.00 60.91 96 VAL A CA 1
ATOM 781 C C . VAL A 1 96 ? -9.430 -3.381 -9.587 1.00 60.91 96 VAL A C 1
ATOM 783 O O . VAL A 1 96 ? -10.582 -3.273 -9.156 1.00 60.91 96 VAL A O 1
ATOM 786 N N . VAL A 1 97 ? -8.612 -4.354 -9.184 1.00 60.62 97 VAL A N 1
ATOM 787 C CA . VAL A 1 97 ? -8.980 -5.355 -8.170 1.00 60.62 97 VAL A CA 1
ATOM 788 C C . VAL A 1 97 ? -9.054 -4.721 -6.777 1.00 60.62 97 VAL A C 1
ATOM 790 O O . VAL A 1 97 ? -10.049 -4.919 -6.078 1.00 60.62 97 VAL A O 1
ATOM 793 N N . GLU A 1 98 ? -8.075 -3.898 -6.399 1.00 59.66 98 GLU A N 1
ATOM 794 C CA . GLU A 1 98 ? -8.045 -3.210 -5.100 1.00 59.66 98 GLU A CA 1
ATOM 795 C C . GLU A 1 98 ? -9.256 -2.281 -4.909 1.00 59.66 98 GLU A C 1
ATOM 797 O O . GLU A 1 98 ? -9.917 -2.327 -3.871 1.00 59.66 98 GLU A O 1
ATOM 802 N N . ASN A 1 99 ? -9.638 -1.523 -5.943 1.00 61.31 99 ASN A N 1
ATOM 803 C CA . ASN A 1 99 ? -10.830 -0.669 -5.899 1.00 61.31 99 ASN A CA 1
ATOM 804 C C . ASN A 1 99 ? -12.136 -1.456 -5.705 1.00 61.31 99 ASN A C 1
ATOM 806 O O . ASN A 1 99 ? -13.057 -0.967 -5.049 1.00 61.31 99 ASN A O 1
ATOM 810 N N . LYS A 1 100 ? -12.237 -2.673 -6.254 1.00 60.62 100 LYS A N 1
ATOM 811 C CA . LYS A 1 100 ? -13.416 -3.529 -6.052 1.00 60.62 100 LYS A CA 1
ATOM 812 C C . LYS A 1 100 ? -13.459 -4.125 -4.645 1.00 60.62 100 LYS A C 1
ATOM 814 O O . LYS A 1 100 ? -14.527 -4.132 -4.042 1.00 60.62 100 LYS A O 1
ATOM 819 N N . LEU A 1 101 ? -12.320 -4.564 -4.104 1.00 59.69 101 LEU A N 1
ATOM 820 C CA . LEU A 1 101 ? -12.246 -5.064 -2.726 1.00 59.69 101 LEU A CA 1
ATOM 821 C C . LEU A 1 101 ? -12.499 -3.964 -1.685 1.00 59.69 101 LEU A C 1
ATOM 823 O O . LEU A 1 101 ? -13.215 -4.202 -0.713 1.00 59.69 101 LEU A O 1
ATOM 827 N N . GLY A 1 102 ? -11.962 -2.759 -1.893 1.00 60.06 102 GLY A N 1
ATOM 828 C CA . GLY A 1 102 ? -12.188 -1.626 -0.992 1.00 60.06 102 GLY A CA 1
ATOM 829 C C . GLY A 1 102 ? -13.659 -1.204 -0.930 1.00 60.06 102 GLY A C 1
ATOM 830 O O . GLY A 1 102 ? -14.157 -0.839 0.133 1.00 60.06 102 GLY A O 1
ATOM 831 N N . HIS A 1 103 ? -14.393 -1.319 -2.042 1.00 60.28 103 HIS A N 1
ATOM 832 C CA . HIS A 1 103 ? -15.819 -0.993 -2.080 1.00 60.28 103 HIS A CA 1
ATOM 833 C C . HIS A 1 103 ? -16.666 -1.965 -1.239 1.00 60.28 103 HIS A C 1
ATOM 835 O O . HIS A 1 103 ? -17.507 -1.519 -0.459 1.00 60.28 103 HIS A O 1
ATOM 841 N N . ASP A 1 104 ? -16.404 -3.274 -1.320 1.00 60.41 104 ASP A N 1
ATOM 842 C CA . ASP A 1 104 ? -17.122 -4.293 -0.534 1.00 60.41 104 ASP A CA 1
ATOM 843 C C . ASP A 1 104 ? -16.859 -4.177 0.980 1.00 60.41 104 ASP A C 1
ATOM 845 O O . ASP A 1 104 ? -17.753 -4.424 1.800 1.00 60.41 104 ASP A O 1
ATOM 849 N N . GLN A 1 105 ? -15.655 -3.748 1.373 1.00 59.66 105 GLN A N 1
ATOM 850 C CA . GLN A 1 105 ? -15.312 -3.530 2.782 1.00 59.66 105 GLN A CA 1
ATOM 851 C C . GLN A 1 105 ? -16.100 -2.362 3.399 1.00 59.66 105 GLN A C 1
ATOM 853 O O . GLN A 1 105 ? -16.652 -2.512 4.491 1.00 59.66 105 GLN A O 1
ATOM 858 N N . VAL A 1 106 ? -16.265 -1.249 2.677 1.00 60.75 106 VAL A N 1
ATOM 859 C CA . VAL A 1 106 ? -17.001 -0.060 3.160 1.00 60.75 106 VAL A CA 1
ATOM 860 C C . VAL A 1 106 ? -18.493 -0.349 3.400 1.00 60.75 106 VAL A C 1
ATOM 862 O O . VAL A 1 106 ? -19.098 0.179 4.339 1.00 60.75 106 VAL A O 1
ATOM 865 N N . PHE A 1 107 ? -19.117 -1.212 2.592 1.00 56.91 107 PHE A N 1
ATOM 866 C CA . PHE A 1 107 ? -20.514 -1.613 2.819 1.00 56.91 107 PHE A CA 1
ATOM 867 C C . PHE A 1 107 ? -20.689 -2.606 3.972 1.00 56.91 107 PHE A C 1
ATOM 869 O O . PHE A 1 107 ? -21.783 -2.692 4.539 1.00 56.91 107 PHE A O 1
ATOM 876 N N . THR A 1 108 ? -19.637 -3.342 4.330 1.00 60.81 108 THR A N 1
ATOM 877 C CA . THR A 1 108 ? -19.655 -4.286 5.454 1.00 60.81 108 THR A CA 1
ATOM 878 C C . THR A 1 108 ? -19.475 -3.549 6.784 1.00 60.81 108 THR A C 1
ATOM 880 O O . THR A 1 108 ? -20.278 -3.743 7.696 1.00 60.81 108 THR A O 1
ATOM 883 N N . GLU A 1 109 ? -18.535 -2.601 6.857 1.00 61.06 109 GLU A N 1
ATOM 884 C CA . GLU A 1 109 ? -18.263 -1.801 8.062 1.00 61.06 109 GLU A CA 1
ATOM 885 C C . GLU A 1 109 ? -19.494 -1.006 8.534 1.00 61.06 109 GLU A C 1
ATOM 887 O O . GLU A 1 109 ? -19.839 -1.012 9.716 1.00 61.06 109 GLU A O 1
ATOM 892 N N . ASN A 1 110 ? -20.249 -0.409 7.606 1.00 70.00 110 ASN A N 1
ATOM 893 C CA . ASN A 1 110 ? -21.469 0.330 7.947 1.00 70.00 110 ASN A CA 1
ATOM 894 C C . ASN A 1 110 ? -22.560 -0.552 8.589 1.00 70.00 110 ASN A C 1
ATOM 896 O O . ASN A 1 110 ? -23.306 -0.080 9.448 1.00 70.00 110 ASN A O 1
ATOM 900 N N . LYS A 1 111 ? -22.665 -1.835 8.214 1.00 72.69 111 LYS A N 1
ATOM 901 C CA . LYS A 1 111 ? -23.632 -2.765 8.830 1.00 72.69 111 LYS A CA 1
ATOM 902 C C . LYS A 1 111 ? -23.224 -3.143 10.252 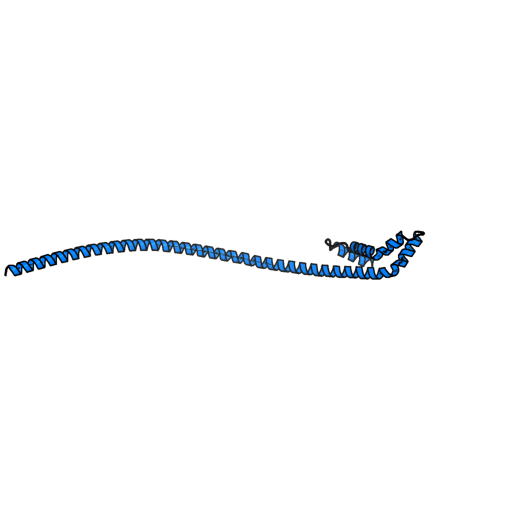1.00 72.69 111 LYS A C 1
ATOM 904 O O . LYS A 1 111 ? -24.088 -3.249 11.126 1.00 72.69 111 LYS A O 1
ATOM 909 N N . ASP A 1 112 ? -21.929 -3.310 10.486 1.00 75.94 112 ASP A N 1
ATOM 910 C CA . ASP A 1 112 ? -21.396 -3.662 11.801 1.00 75.94 112 ASP A CA 1
ATOM 911 C C . ASP A 1 112 ? -21.509 -2.495 12.790 1.00 75.94 112 ASP A C 1
ATOM 913 O O . ASP A 1 112 ? -21.897 -2.706 13.941 1.00 75.94 112 ASP A O 1
ATOM 917 N N . VAL A 1 113 ? -21.299 -1.254 12.336 1.00 77.38 113 VAL A N 1
ATOM 918 C CA . VAL A 1 113 ? -21.528 -0.045 13.149 1.00 77.38 113 VAL A CA 1
ATOM 919 C C . VAL A 1 113 ? -22.993 0.067 13.581 1.00 77.38 113 VAL A C 1
ATOM 921 O O . VAL A 1 113 ? -23.274 0.316 14.753 1.00 77.38 113 VAL A O 1
ATOM 924 N N . ILE A 1 114 ? -23.944 -0.190 12.678 1.00 79.00 114 ILE A N 1
ATOM 925 C CA . ILE A 1 114 ? -25.379 -0.183 13.012 1.00 79.00 114 ILE A CA 1
ATOM 926 C C . ILE A 1 114 ? -25.707 -1.265 14.053 1.00 79.00 114 ILE A C 1
ATOM 928 O O . ILE A 1 114 ? -26.455 -1.011 14.999 1.00 79.00 114 ILE A O 1
ATOM 932 N N . ARG A 1 115 ? -25.119 -2.461 13.926 1.00 82.12 115 ARG A N 1
ATOM 933 C CA . ARG A 1 115 ? -25.297 -3.544 14.906 1.00 82.12 115 ARG A CA 1
ATOM 934 C C . ARG A 1 115 ? -24.711 -3.184 16.275 1.00 82.12 115 ARG A C 1
ATOM 936 O O . ARG A 1 115 ? -25.329 -3.490 17.293 1.00 82.12 115 ARG A O 1
ATOM 943 N N . LEU A 1 116 ? -23.552 -2.528 16.315 1.00 84.88 116 LEU A N 1
ATOM 944 C CA . LEU A 1 116 ? -22.930 -2.060 17.558 1.00 84.88 116 LEU A CA 1
ATOM 945 C C . LEU A 1 116 ? -23.781 -0.998 18.259 1.00 84.88 116 LEU A C 1
ATOM 947 O O . LEU A 1 116 ? -23.950 -1.063 19.475 1.00 84.88 116 LEU A O 1
ATOM 951 N N . ILE A 1 117 ? -24.363 -0.065 17.502 1.00 84.69 117 ILE A N 1
ATOM 952 C CA . ILE A 1 117 ? -25.290 0.938 18.043 1.00 84.69 117 ILE A CA 1
ATOM 953 C C . ILE A 1 117 ? -26.521 0.252 18.649 1.00 84.69 117 ILE A C 1
ATOM 955 O O . ILE A 1 117 ? -26.894 0.568 19.775 1.00 84.69 117 ILE A O 1
ATOM 959 N N . ALA A 1 118 ? -27.097 -0.740 17.962 1.00 89.12 118 ALA A N 1
ATOM 960 C CA . ALA A 1 118 ? -28.236 -1.495 18.485 1.00 89.12 118 ALA A CA 1
ATOM 961 C C . ALA A 1 118 ? -27.906 -2.237 19.796 1.00 89.12 118 ALA A C 1
ATOM 963 O O . ALA A 1 118 ? -28.691 -2.197 20.742 1.00 89.12 118 ALA A O 1
ATOM 964 N N . LEU A 1 119 ? -26.725 -2.860 19.890 1.00 91.81 119 LEU A N 1
ATOM 965 C CA . LEU A 1 119 ? -26.269 -3.525 21.118 1.00 91.81 119 LEU A CA 1
ATOM 966 C C . LEU A 1 119 ? -26.017 -2.540 22.268 1.00 91.81 119 LEU A C 1
ATOM 968 O O . LEU A 1 119 ? -26.284 -2.858 23.429 1.00 91.81 119 LEU A O 1
ATOM 972 N N . LEU A 1 120 ? -25.500 -1.348 21.968 1.00 88.69 120 LEU A N 1
ATOM 973 C CA . LEU A 1 120 ? -25.306 -0.292 22.963 1.00 88.69 120 LEU A CA 1
ATOM 974 C C . LEU A 1 120 ? -26.641 0.229 23.501 1.00 88.69 120 LEU A C 1
ATOM 976 O O . LEU A 1 120 ? -26.767 0.422 24.711 1.00 88.69 120 LEU A O 1
ATOM 980 N N . GLU A 1 121 ? -27.633 0.412 22.630 1.00 90.06 121 GLU A N 1
ATOM 981 C CA . GLU A 1 121 ? -28.993 0.803 23.014 1.00 90.06 121 GLU A CA 1
ATOM 982 C C . GLU A 1 121 ? -29.622 -0.255 23.939 1.00 90.06 121 GLU A C 1
ATOM 984 O O . GLU A 1 121 ? -30.080 0.070 25.036 1.00 90.06 121 GLU A O 1
ATOM 989 N N . GLU A 1 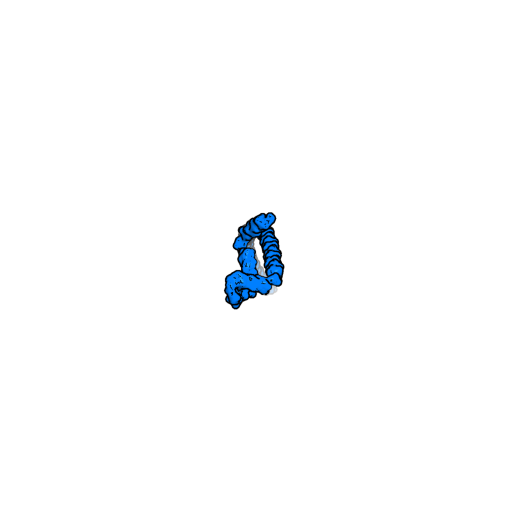122 ? -29.533 -1.538 23.565 1.00 92.12 122 GLU A N 1
ATOM 990 C CA . GLU A 1 122 ? -30.043 -2.658 24.369 1.00 92.12 122 GLU A CA 1
ATOM 991 C C . GLU A 1 122 ? -29.338 -2.756 25.736 1.00 92.12 122 GLU A C 1
ATOM 993 O O . GLU A 1 122 ? -29.970 -2.979 26.772 1.00 92.12 122 GLU A O 1
ATOM 998 N N . SER A 1 123 ? -28.018 -2.564 25.768 1.00 89.44 123 SER A N 1
ATOM 999 C CA . SER A 1 123 ? -27.235 -2.572 27.009 1.00 89.44 123 SER A CA 1
ATOM 1000 C C . SER A 1 123 ? -27.627 -1.421 27.939 1.00 89.44 123 SER A C 1
ATOM 1002 O O . SER A 1 123 ? -27.786 -1.611 29.148 1.00 89.44 123 SER A O 1
ATOM 1004 N N . LYS A 1 124 ? -27.852 -0.228 27.378 1.00 91.44 124 LYS A N 1
ATOM 1005 C CA . LYS A 1 124 ? -28.306 0.949 28.125 1.00 91.44 124 LYS A CA 1
ATOM 1006 C C . LYS A 1 124 ? -29.691 0.728 28.734 1.00 91.44 124 LYS A C 1
ATOM 1008 O O . LYS A 1 124 ? -29.904 1.090 29.892 1.00 91.44 124 LYS A O 1
ATOM 1013 N N . GLU A 1 125 ? -30.604 0.102 27.996 1.00 90.19 125 GLU A N 1
ATOM 1014 C CA . GLU A 1 125 ? -31.936 -0.246 28.497 1.00 90.19 125 GLU A CA 1
ATOM 1015 C C . GLU A 1 125 ? -31.860 -1.280 29.631 1.00 90.19 125 GLU A C 1
ATOM 1017 O O . GLU A 1 125 ? -32.422 -1.068 30.709 1.00 90.19 125 GLU A O 1
ATOM 1022 N N . LYS A 1 126 ? -31.075 -2.352 29.452 1.00 89.44 126 LYS A N 1
ATOM 1023 C CA . LYS A 1 126 ? -30.842 -3.361 30.501 1.00 89.44 126 LYS A CA 1
ATOM 1024 C C . LYS A 1 126 ? -30.226 -2.758 31.761 1.00 89.44 126 LYS A C 1
ATOM 1026 O O . LYS A 1 126 ? -30.626 -3.124 32.867 1.00 89.44 126 LYS A O 1
ATOM 1031 N N . LEU A 1 127 ? -29.289 -1.822 31.617 1.00 90.44 127 LEU A N 1
ATOM 1032 C CA . LEU A 1 127 ? -28.673 -1.129 32.747 1.00 90.44 127 LEU A CA 1
ATOM 1033 C C . LEU A 1 127 ? -29.681 -0.242 33.490 1.00 90.44 127 LEU A C 1
ATOM 1035 O O . LEU A 1 127 ? -29.695 -0.229 34.722 1.00 90.44 127 LEU A O 1
ATOM 1039 N N . ALA A 1 128 ? -30.546 0.471 32.764 1.00 89.12 128 ALA A N 1
ATOM 1040 C CA . ALA A 1 128 ? -31.605 1.275 33.369 1.00 89.12 128 ALA A CA 1
ATOM 1041 C C . ALA A 1 128 ? -32.575 0.398 34.180 1.00 89.12 128 ALA A C 1
ATOM 1043 O O . ALA A 1 128 ? -32.857 0.705 35.342 1.00 89.12 128 ALA A O 1
ATOM 1044 N N . LEU A 1 129 ? -33.007 -0.735 33.618 1.00 91.50 129 LEU A N 1
ATOM 1045 C CA . LEU A 1 129 ? -33.860 -1.700 34.315 1.00 91.50 129 LEU A CA 1
ATOM 1046 C C . LEU A 1 129 ? -33.171 -2.282 35.557 1.00 91.50 129 LEU A C 1
ATOM 1048 O O . LEU A 1 129 ? -33.760 -2.285 36.640 1.00 91.50 129 LEU A O 1
ATOM 1052 N N . ALA A 1 130 ? -31.908 -2.702 35.446 1.00 90.00 130 ALA A N 1
ATOM 1053 C CA . ALA A 1 130 ? -31.146 -3.228 36.579 1.00 90.00 130 ALA A CA 1
ATOM 1054 C C . ALA A 1 130 ? -31.030 -2.206 37.721 1.00 90.00 130 ALA A C 1
ATOM 1056 O O . ALA A 1 130 ? -31.247 -2.557 38.880 1.00 90.00 130 ALA A O 1
ATOM 1057 N N . LYS A 1 131 ? -30.785 -0.931 37.397 1.00 92.06 131 LYS A N 1
ATOM 1058 C CA . LYS A 1 131 ? -30.706 0.149 38.390 1.00 92.06 131 LYS A CA 1
ATOM 1059 C C . LYS A 1 131 ? -32.034 0.367 39.118 1.00 92.06 131 LYS A C 1
ATOM 1061 O O . LYS A 1 131 ? -32.040 0.542 40.333 1.00 92.06 131 LYS A O 1
ATOM 1066 N N . THR A 1 132 ? -33.164 0.332 38.406 1.00 90.56 132 THR A N 1
ATOM 1067 C CA . THR A 1 132 ? -34.486 0.449 39.054 1.00 90.56 132 THR A CA 1
ATOM 1068 C C . THR A 1 132 ? -34.770 -0.722 39.992 1.00 90.56 132 THR A C 1
ATOM 1070 O O . THR A 1 132 ? -35.254 -0.514 41.104 1.00 90.56 132 THR A O 1
ATOM 1073 N N . LYS A 1 133 ? -34.387 -1.939 39.589 1.00 90.38 133 LYS A N 1
ATOM 1074 C CA . LYS A 1 133 ? -34.522 -3.143 40.412 1.00 90.38 133 LYS A CA 1
ATOM 1075 C C . LYS A 1 133 ? -33.626 -3.101 41.647 1.00 90.38 133 LYS A C 1
ATOM 1077 O O . LYS A 1 133 ? -34.051 -3.510 42.720 1.00 90.38 133 LYS A O 1
ATOM 1082 N N . GLU A 1 134 ? -32.408 -2.583 41.521 1.00 89.81 134 GLU A N 1
ATOM 1083 C CA . GLU A 1 134 ? -31.502 -2.425 42.660 1.00 89.81 134 GLU A CA 1
ATOM 1084 C C . GLU A 1 134 ? -32.071 -1.453 43.701 1.00 89.81 134 GLU A C 1
ATOM 1086 O O . GLU A 1 134 ? -32.051 -1.756 44.892 1.00 89.81 134 GLU A O 1
ATOM 1091 N N . ILE A 1 135 ? -32.648 -0.329 43.264 1.00 91.56 135 ILE A N 1
ATOM 1092 C CA . ILE A 1 135 ? -33.301 0.631 44.166 1.00 91.56 135 ILE A CA 1
ATOM 1093 C C . ILE A 1 135 ? -34.468 -0.031 44.911 1.00 91.56 135 ILE A C 1
ATOM 1095 O O . ILE A 1 135 ? -34.578 0.129 46.127 1.00 91.56 135 ILE A O 1
ATOM 1099 N N . GLN A 1 136 ? -35.302 -0.809 44.213 1.00 90.06 136 GLN A N 1
ATOM 1100 C CA . GLN A 1 136 ? -36.397 -1.560 44.839 1.00 90.06 136 GLN A CA 1
ATOM 1101 C C . GLN A 1 136 ? -35.874 -2.557 45.880 1.00 90.06 136 GLN A C 1
ATOM 1103 O O . GLN A 1 136 ? -36.333 -2.552 47.019 1.00 90.06 136 GLN A O 1
ATOM 1108 N N . LEU A 1 137 ? -34.847 -3.340 45.542 1.00 91.31 137 LEU A N 1
ATOM 1109 C CA . LEU A 1 137 ? -34.242 -4.300 46.471 1.00 91.31 137 LEU A CA 1
ATOM 1110 C C . LEU A 1 137 ? -33.593 -3.619 47.685 1.00 91.31 137 LEU A C 1
ATOM 1112 O O . LEU A 1 137 ? -33.653 -4.147 48.795 1.00 91.31 137 LEU A O 1
ATOM 1116 N N . GLN A 1 138 ? -32.984 -2.443 47.514 1.00 90.00 138 GLN A N 1
ATOM 1117 C CA . GLN A 1 138 ? -32.445 -1.667 48.635 1.00 90.00 138 GLN A CA 1
ATOM 1118 C C . GLN A 1 138 ? -33.559 -1.159 49.563 1.00 90.00 138 GLN A C 1
ATOM 1120 O O . GLN A 1 138 ? -33.399 -1.196 50.788 1.00 90.00 138 GLN A O 1
ATOM 1125 N N . GLN A 1 139 ? -34.692 -0.725 49.004 1.00 91.94 139 GLN A N 1
ATOM 1126 C CA . GLN A 1 139 ? -35.867 -0.334 49.785 1.00 91.94 139 GLN A CA 1
ATOM 1127 C C . GLN A 1 139 ? -36.442 -1.528 50.555 1.00 91.94 139 GLN A C 1
ATOM 1129 O O . GLN A 1 139 ? -36.596 -1.440 51.772 1.00 91.94 139 GLN A O 1
ATOM 1134 N N . GLU A 1 140 ? -36.661 -2.663 49.889 1.00 91.50 140 GLU A N 1
ATOM 1135 C CA . GLU A 1 140 ? -37.141 -3.901 50.517 1.00 91.50 140 GLU A CA 1
ATOM 1136 C C . GLU A 1 140 ? -36.207 -4.376 51.634 1.00 91.50 140 GLU A C 1
ATOM 1138 O O . GLU A 1 140 ? -36.661 -4.673 52.740 1.00 91.50 140 GLU A O 1
ATOM 1143 N N . LYS A 1 141 ? -34.889 -4.367 51.395 1.00 93.12 141 LYS A N 1
ATOM 1144 C CA . LYS A 1 141 ? -33.886 -4.701 52.415 1.00 93.12 141 LYS A CA 1
ATOM 1145 C C . LYS A 1 141 ? -33.985 -3.776 53.626 1.00 93.12 141 LYS A C 1
ATOM 1147 O O . LYS A 1 141 ? -33.879 -4.240 54.758 1.00 93.12 141 LYS A O 1
ATOM 1152 N N . THR A 1 142 ? -34.181 -2.479 53.406 1.00 92.38 142 THR A N 1
ATOM 1153 C CA . THR A 1 142 ? -34.304 -1.499 54.495 1.00 92.38 142 THR A CA 1
ATOM 1154 C C . THR A 1 142 ? -35.555 -1.762 55.330 1.00 92.38 142 THR A C 1
ATOM 1156 O O . THR A 1 142 ? -35.481 -1.759 56.559 1.00 92.38 142 THR A O 1
ATOM 1159 N N . VAL A 1 143 ? -36.685 -2.060 54.681 1.00 93.81 143 VAL A N 1
ATOM 1160 C CA . VAL A 1 143 ? -37.924 -2.437 55.376 1.00 93.81 143 VAL A CA 1
ATOM 1161 C C . VAL A 1 143 ? -37.722 -3.723 56.178 1.00 93.81 143 VAL A C 1
ATOM 1163 O O . VAL A 1 143 ? -38.015 -3.732 57.371 1.00 93.81 143 VAL A O 1
ATOM 1166 N N . ALA A 1 144 ? -37.145 -4.765 55.574 1.00 93.19 144 ALA A N 1
ATOM 1167 C CA . ALA A 1 144 ? -36.898 -6.047 56.236 1.00 93.19 144 ALA A CA 1
ATOM 1168 C C . ALA A 1 144 ? -35.968 -5.925 57.460 1.00 93.19 144 ALA A C 1
ATOM 1170 O O . ALA A 1 144 ? -36.176 -6.580 58.483 1.00 93.19 144 ALA A O 1
ATOM 1171 N N . ILE A 1 145 ? -34.949 -5.060 57.387 1.00 93.25 145 ILE A N 1
ATOM 1172 C CA . ILE A 1 145 ? -34.073 -4.765 58.530 1.00 93.25 145 ILE A CA 1
ATOM 1173 C C . ILE A 1 145 ? -34.867 -4.096 59.654 1.00 93.25 145 ILE A C 1
ATOM 1175 O O . ILE A 1 145 ? -34.720 -4.479 60.813 1.00 93.25 145 ILE A O 1
ATOM 1179 N N . ASN A 1 146 ? -35.714 -3.118 59.333 1.00 92.88 146 ASN A N 1
ATOM 1180 C CA . ASN A 1 146 ? -36.512 -2.419 60.338 1.00 92.88 146 ASN A CA 1
ATOM 1181 C C . ASN A 1 146 ? -37.524 -3.353 61.014 1.00 92.88 146 ASN A C 1
ATOM 1183 O O . ASN A 1 146 ? -37.640 -3.324 62.237 1.00 92.88 146 ASN A O 1
ATOM 1187 N N . THR A 1 147 ? -38.189 -4.230 60.258 1.00 93.69 147 THR A N 1
ATOM 1188 C CA . THR A 1 147 ? -39.099 -5.235 60.832 1.00 93.69 147 THR A CA 1
ATOM 1189 C C . THR A 1 147 ? -38.353 -6.242 61.701 1.00 93.69 147 THR A C 1
ATOM 1191 O O . THR A 1 147 ? -38.814 -6.571 62.788 1.00 93.69 147 THR A O 1
ATOM 1194 N N . SER A 1 148 ? -37.170 -6.696 61.272 1.00 92.44 148 SER A N 1
ATOM 1195 C CA . SER A 1 148 ? -36.343 -7.596 62.082 1.00 92.44 148 SER A CA 1
ATOM 1196 C C . SER A 1 148 ? -35.882 -6.938 63.382 1.00 92.44 148 SER A C 1
ATOM 1198 O O . SER A 1 148 ? -35.815 -7.615 64.403 1.00 92.44 148 SER A O 1
ATOM 1200 N N . ARG A 1 149 ? -35.556 -5.641 63.360 1.00 92.19 149 ARG A N 1
ATOM 1201 C CA . ARG A 1 149 ? -35.182 -4.887 64.565 1.00 92.19 149 ARG A CA 1
ATOM 1202 C C . ARG A 1 149 ? -36.360 -4.705 65.518 1.00 92.19 149 ARG A C 1
ATOM 1204 O O . ARG A 1 149 ? -36.166 -4.829 66.718 1.00 92.19 149 ARG A O 1
ATOM 1211 N N . ALA A 1 150 ? -37.559 -4.446 64.996 1.00 93.62 150 ALA A N 1
ATOM 1212 C CA . ALA A 1 150 ? -38.769 -4.357 65.813 1.00 93.62 150 ALA A CA 1
ATOM 1213 C C . ALA A 1 150 ? -39.073 -5.692 66.513 1.00 93.62 150 ALA A C 1
ATOM 1215 O O . ALA A 1 150 ? -39.253 -5.714 67.723 1.00 93.62 150 ALA A O 1
ATOM 1216 N N . LEU A 1 151 ? -39.010 -6.808 65.778 1.00 93.75 151 LEU A N 1
ATOM 1217 C CA . LEU A 1 151 ? -39.189 -8.146 66.353 1.00 93.75 151 LEU A CA 1
ATOM 1218 C C . LEU A 1 151 ? -38.126 -8.489 67.406 1.00 93.75 151 LEU A C 1
ATOM 1220 O O . LEU A 1 151 ? -38.442 -9.131 68.400 1.00 93.75 151 LEU A O 1
ATOM 1224 N N . GLN A 1 152 ? -36.870 -8.073 67.206 1.00 93.69 152 GLN A N 1
ATOM 1225 C CA . GLN A 1 152 ? -35.824 -8.243 68.222 1.00 93.69 152 GLN A CA 1
ATOM 1226 C C . GLN A 1 152 ? -36.132 -7.445 69.491 1.00 93.69 152 GLN A C 1
ATOM 1228 O O . GLN A 1 152 ? -35.984 -7.984 70.580 1.00 93.69 152 GLN A O 1
ATOM 1233 N N . ALA A 1 153 ? -36.611 -6.205 69.357 1.00 93.50 153 ALA A N 1
ATOM 1234 C CA . ALA A 1 153 ? -36.999 -5.392 70.505 1.00 93.50 153 ALA A CA 1
ATOM 1235 C C . ALA A 1 153 ? -38.172 -6.013 71.286 1.00 93.50 153 ALA A C 1
ATOM 1237 O O . ALA A 1 153 ? -38.112 -6.079 72.510 1.00 93.50 153 ALA A O 1
ATOM 1238 N N . GLU A 1 154 ? -39.194 -6.525 70.591 1.00 93.69 154 GLU A N 1
ATOM 1239 C CA . GLU A 1 154 ? -40.309 -7.247 71.226 1.00 93.69 154 GLU A CA 1
ATOM 1240 C C . GLU A 1 154 ? -39.834 -8.530 71.930 1.00 93.69 154 GLU A C 1
ATOM 1242 O O . GLU A 1 154 ? -40.274 -8.837 73.037 1.00 93.69 154 GLU A O 1
ATOM 1247 N N . LEU A 1 155 ? -38.909 -9.278 71.318 1.00 94.56 155 LEU A N 1
ATOM 1248 C CA . LEU A 1 155 ? -38.334 -10.481 71.924 1.00 94.56 155 LEU A CA 1
ATOM 1249 C C . LEU A 1 155 ? -37.547 -10.150 73.202 1.00 94.56 155 LEU A C 1
ATOM 1251 O O . LEU A 1 155 ? -37.668 -10.869 74.195 1.00 94.56 155 LEU A O 1
ATOM 1255 N N . ASP A 1 156 ? -36.756 -9.077 73.179 1.00 94.75 156 ASP A N 1
ATOM 1256 C CA . ASP A 1 156 ? -35.972 -8.617 74.327 1.00 94.75 156 ASP A CA 1
ATOM 1257 C C . ASP A 1 156 ? -36.879 -8.155 75.480 1.00 94.75 156 ASP A C 1
ATOM 1259 O O . ASP A 1 156 ? -36.599 -8.478 76.637 1.00 94.75 156 ASP A O 1
ATOM 1263 N N . GLU A 1 157 ? -37.988 -7.468 75.180 1.00 94.12 157 GLU A N 1
ATOM 1264 C CA . GLU A 1 157 ? -39.002 -7.060 76.165 1.00 94.12 157 GLU A CA 1
ATOM 1265 C C . GLU A 1 157 ? -39.669 -8.276 76.825 1.00 94.12 157 GLU A C 1
ATOM 1267 O O . GLU A 1 157 ? -39.644 -8.409 78.049 1.00 94.12 157 GLU A O 1
ATOM 1272 N N . VAL A 1 158 ? -40.166 -9.232 76.031 1.00 94.44 158 VAL A N 1
ATOM 1273 C CA . VAL A 1 158 ? -40.791 -10.459 76.558 1.00 94.44 158 VAL A CA 1
ATOM 1274 C C . VAL A 1 158 ? -39.793 -11.295 77.364 1.00 94.44 158 VAL A C 1
ATOM 1276 O O . VAL A 1 158 ? -40.150 -11.885 78.386 1.00 94.44 158 VAL A O 1
ATOM 1279 N N . ASN A 1 159 ? -38.532 -11.360 76.936 1.00 95.00 159 ASN A N 1
ATOM 1280 C CA . ASN A 1 159 ? -37.496 -12.075 77.676 1.00 95.00 159 ASN A CA 1
ATOM 1281 C C . ASN A 1 159 ? -37.185 -11.393 79.019 1.00 95.00 159 ASN A C 1
ATOM 1283 O O . ASN A 1 159 ? -37.020 -12.075 80.033 1.00 95.00 159 ASN A O 1
ATOM 1287 N N . ALA A 1 160 ? -37.153 -10.058 79.056 1.00 94.50 160 ALA A N 1
ATOM 1288 C CA . ALA A 1 160 ? -37.018 -9.309 80.301 1.00 94.50 160 ALA A CA 1
ATOM 1289 C C . ALA A 1 160 ? -38.199 -9.577 81.250 1.00 94.50 160 ALA A C 1
ATOM 1291 O O . ALA A 1 160 ? -37.977 -9.872 82.428 1.00 94.50 160 ALA A O 1
ATOM 1292 N N . ASP A 1 161 ? -39.430 -9.578 80.737 1.00 94.69 161 ASP A N 1
ATOM 1293 C CA . ASP A 1 161 ? -40.630 -9.903 81.514 1.00 94.69 161 ASP A CA 1
ATOM 1294 C C . ASP A 1 161 ? -40.584 -11.329 82.077 1.00 94.69 161 ASP A C 1
ATOM 1296 O O . ASP A 1 161 ? -40.870 -11.545 83.258 1.00 94.69 161 ASP A O 1
ATOM 1300 N N . LEU A 1 162 ? -40.156 -12.312 81.278 1.00 92.56 162 LEU A N 1
ATOM 1301 C CA . LEU A 1 162 ? -39.975 -13.694 81.735 1.00 92.56 162 LEU A CA 1
ATOM 1302 C C . LEU A 1 162 ? -38.959 -13.797 82.877 1.00 92.56 162 LEU A C 1
ATOM 1304 O O . LEU A 1 162 ? -39.199 -14.527 83.845 1.00 92.56 162 LEU A O 1
ATOM 1308 N N . ILE A 1 163 ? -37.843 -13.066 82.799 1.00 95.12 163 ILE A N 1
ATOM 1309 C CA . ILE A 1 163 ? -36.841 -13.017 83.872 1.00 95.12 163 ILE A CA 1
ATOM 1310 C C . ILE A 1 163 ? -37.463 -12.441 85.148 1.00 95.12 163 ILE A C 1
ATOM 1312 O O . ILE A 1 163 ? -37.305 -13.034 86.218 1.00 95.12 163 ILE A O 1
ATOM 1316 N N . VAL A 1 164 ? -38.203 -11.332 85.049 1.00 94.12 164 VAL A N 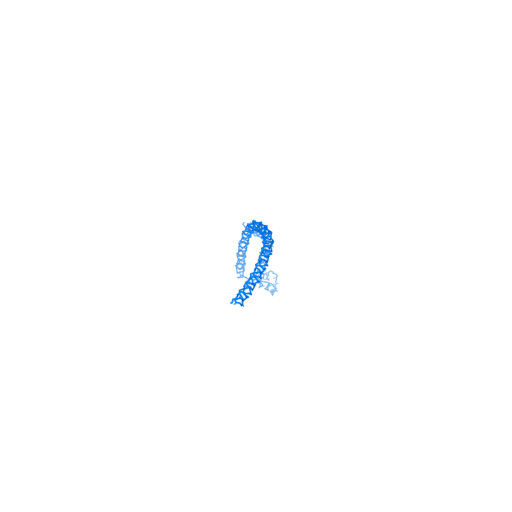1
ATOM 1317 C CA . VAL A 1 164 ? -38.870 -10.700 86.200 1.00 94.12 164 VAL A CA 1
ATOM 1318 C C . VAL A 1 164 ? -39.898 -11.641 86.828 1.00 94.12 164 VAL A C 1
ATOM 1320 O O . VAL A 1 164 ? -39.885 -11.832 88.044 1.00 94.12 164 VAL A O 1
ATOM 1323 N N . ILE A 1 165 ? -40.753 -12.277 86.023 1.00 92.81 165 ILE A N 1
ATOM 1324 C CA . ILE A 1 165 ? -41.763 -13.234 86.503 1.00 92.81 165 ILE A CA 1
ATOM 1325 C C . ILE A 1 165 ? -41.090 -14.424 87.195 1.00 92.81 165 ILE A C 1
ATOM 1327 O O . ILE A 1 165 ? -41.516 -14.833 88.275 1.00 92.81 165 ILE A O 1
ATOM 1331 N N . THR A 1 166 ? -40.011 -14.955 86.617 1.00 93.81 166 THR A N 1
ATOM 1332 C CA . THR A 1 166 ? -39.255 -16.071 87.208 1.00 93.81 166 THR A CA 1
ATOM 1333 C C . THR A 1 166 ? -38.638 -15.673 88.550 1.00 93.81 166 THR A C 1
ATOM 1335 O O . THR A 1 166 ? -38.748 -16.415 89.526 1.00 93.81 166 THR A O 1
ATOM 1338 N N . GLN A 1 167 ? -38.053 -14.476 88.644 1.00 92.50 167 GLN A N 1
ATOM 1339 C CA . GLN A 1 167 ? -37.530 -13.944 89.906 1.00 92.50 167 GLN A CA 1
ATOM 1340 C C . GLN A 1 167 ? -38.632 -13.769 90.958 1.00 92.50 167 GLN A C 1
ATOM 1342 O O . GLN A 1 167 ? -38.439 -14.144 92.114 1.00 92.50 167 GLN A O 1
ATOM 1347 N N . GLN A 1 168 ? -39.794 -13.231 90.574 1.00 91.88 168 GLN A N 1
ATOM 1348 C CA . GLN A 1 168 ? -40.943 -13.094 91.472 1.00 91.88 168 GLN A CA 1
ATOM 1349 C C . GLN A 1 168 ? -41.448 -14.458 91.958 1.00 91.88 168 GLN A C 1
ATOM 1351 O O . GLN A 1 168 ? -41.745 -14.613 93.144 1.00 91.88 168 GLN A O 1
ATOM 1356 N N . TYR A 1 169 ? -41.505 -15.454 91.073 1.00 90.88 169 TYR A N 1
ATOM 1357 C CA . TYR A 1 169 ? -41.901 -16.817 91.418 1.00 90.88 169 TYR A CA 1
ATOM 1358 C C . TYR A 1 169 ? -40.954 -17.450 92.447 1.00 90.88 169 TYR A C 1
ATOM 1360 O O . TYR A 1 169 ? -41.421 -17.954 93.471 1.00 90.88 169 TYR A O 1
ATOM 1368 N N . GLU A 1 170 ? -39.637 -17.374 92.235 1.00 90.69 170 GLU A N 1
ATOM 1369 C CA . GLU A 1 170 ? -38.651 -17.897 93.193 1.00 90.69 170 GLU A CA 1
ATOM 1370 C C . GLU A 1 170 ? -38.727 -17.169 94.546 1.00 90.69 170 GLU A C 1
ATOM 1372 O O . GLU A 1 170 ? -38.744 -17.810 95.597 1.00 90.69 170 GLU A O 1
ATOM 1377 N N . GLN A 1 171 ? -38.899 -15.842 94.551 1.00 87.50 171 GLN A N 1
ATOM 1378 C CA . GLN A 1 171 ? -39.093 -15.080 95.792 1.00 87.50 171 GLN A CA 1
ATOM 1379 C C . GLN A 1 171 ? -40.361 -15.492 96.557 1.00 87.50 171 GLN A C 1
ATOM 1381 O O . GLN A 1 171 ? -40.355 -15.551 97.790 1.00 87.50 171 GLN A O 1
ATOM 1386 N N . LEU A 1 172 ? -41.467 -15.752 95.852 1.00 85.88 172 LEU A N 1
ATOM 1387 C CA . LEU A 1 172 ? -42.712 -16.225 96.463 1.00 85.88 172 LEU A CA 1
ATOM 1388 C C . LEU A 1 172 ? -42.559 -17.640 97.024 1.00 85.88 172 LEU A C 1
ATOM 1390 O O . LEU A 1 172 ? -43.007 -17.908 98.141 1.00 85.88 172 LEU A O 1
ATOM 1394 N N . LYS A 1 173 ? -41.886 -18.525 96.287 1.00 87.62 173 LYS A N 1
ATOM 1395 C CA . LYS A 1 173 ? -41.577 -19.888 96.724 1.00 87.62 173 LYS A CA 1
ATOM 1396 C C . LYS A 1 173 ? -40.721 -19.887 97.990 1.00 87.62 173 LYS A C 1
ATOM 1398 O O . LYS A 1 173 ? -41.087 -20.553 98.955 1.00 87.62 173 LYS A O 1
ATOM 1403 N N . GLU A 1 174 ? -39.659 -19.082 98.038 1.00 83.75 174 GLU A N 1
ATOM 1404 C CA . GLU A 1 174 ? -38.826 -18.930 99.237 1.00 83.75 174 GLU A CA 1
ATOM 1405 C C . GLU A 1 174 ? -39.631 -18.439 100.448 1.00 83.75 174 GLU A C 1
ATOM 1407 O O . GLU A 1 174 ? -39.497 -18.986 101.548 1.00 83.75 174 GLU A O 1
ATOM 1412 N N . LYS A 1 175 ? -40.503 -17.438 100.262 1.00 79.69 175 LYS A N 1
ATOM 1413 C CA . LYS A 1 175 ? -41.390 -16.947 101.330 1.00 79.69 175 LYS A CA 1
ATOM 1414 C C . LYS A 1 175 ? -42.339 -18.036 101.829 1.00 79.69 175 LYS A C 1
ATOM 1416 O O . LYS A 1 175 ? -42.469 -18.193 103.039 1.00 79.69 175 LYS A O 1
ATOM 1421 N N . SER A 1 176 ? -42.939 -18.812 100.925 1.00 73.06 176 SER A N 1
ATOM 1422 C CA . SER A 1 176 ? -43.826 -19.926 101.279 1.00 73.06 176 SER A CA 1
ATOM 1423 C C . SER A 1 176 ? -43.101 -21.039 102.039 1.00 73.06 176 SER A C 1
ATOM 1425 O O . SER A 1 176 ? -43.689 -21.632 102.937 1.00 73.06 176 SER A O 1
ATOM 1427 N N . THR A 1 177 ? -41.839 -21.327 101.707 1.00 70.00 177 THR A N 1
ATOM 1428 C CA . THR A 1 177 ? -41.030 -22.320 102.435 1.00 70.00 177 THR A CA 1
ATOM 1429 C C . THR A 1 177 ? -40.528 -21.832 103.795 1.00 70.00 177 THR A C 1
ATOM 1431 O O . THR A 1 177 ? -40.184 -22.658 104.627 1.00 70.00 177 THR A O 1
ATOM 1434 N N . ARG A 1 178 ? -40.478 -20.513 104.043 1.00 63.34 178 ARG A N 1
ATOM 1435 C CA . ARG A 1 178 ? -40.126 -19.933 105.356 1.00 63.34 178 ARG A CA 1
ATOM 1436 C C . ARG A 1 178 ? -41.331 -19.750 106.286 1.00 63.34 178 ARG A C 1
ATOM 1438 O O . ARG A 1 178 ? -41.131 -19.508 107.471 1.00 63.34 178 ARG A O 1
ATOM 1445 N N . SER A 1 179 ? -42.555 -19.795 105.756 1.00 56.69 179 SER A N 1
ATOM 1446 C CA . SER A 1 179 ? -43.802 -19.686 106.528 1.00 56.69 179 SER A CA 1
ATOM 1447 C C . SER A 1 179 ? -44.428 -21.039 106.896 1.00 56.69 179 SER A C 1
ATOM 1449 O O . SER A 1 179 ? -45.528 -21.051 107.444 1.00 56.69 179 SER A O 1
ATOM 1451 N N . ALA A 1 180 ? -43.767 -22.147 106.553 1.00 48.53 180 ALA A N 1
ATOM 1452 C CA . ALA A 1 180 ? -44.100 -23.514 106.951 1.00 48.53 180 ALA A CA 1
ATOM 1453 C C . ALA A 1 180 ? -43.061 -24.011 107.963 1.00 48.53 180 ALA A C 1
ATOM 1455 O O . ALA A 1 180 ? -43.464 -24.737 108.897 1.00 48.53 180 ALA A O 1
#

Radius of gyration: 56.89 Å; chains: 1; bounding box: 91×43×159 Å

pLDDT: mean 78.38, std 11.27, range [48.53, 95.12]